Protein AF-A0A0C2BYY8-F1 (afdb_monomer_lite)

InterPro domains:
  IPR000719 Protein kinase domain [PS50011] (1-92)
  IPR011009 Protein kinase-like domain superfamily [SSF56112] (14-58)

Sequence (92 aa):
MFAPELLKETGNCDNYPRGSPQGDIYSLGMILYWLMYREDPFSKTGLRGRALVAEILKRRLKPEVDDYDGSPEQKANLNRLQVEILAKQTKD

pLDDT: mean 73.27, std 12.95, range [40.97, 90.31]

Organism: NCBI:txid51022

Radius of gyration: 14.14 Å; chains: 1; bounding box: 25×30×35 Å

Structure (mmCIF, N/CA/C/O backbone):
data_AF-A0A0C2BYY8-F1
#
_entry.id   AF-A0A0C2BYY8-F1
#
loop_
_atom_site.group_PDB
_ato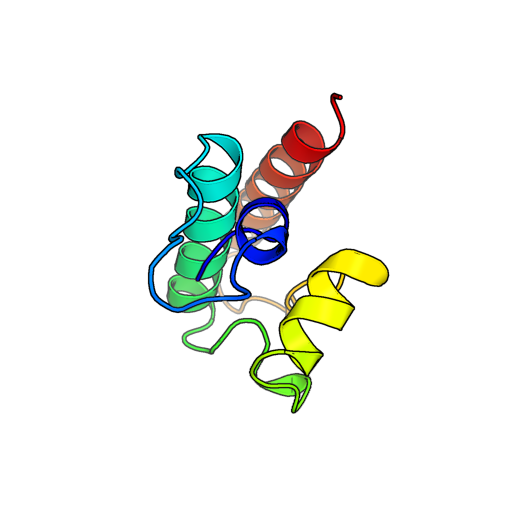m_site.id
_atom_site.type_symbol
_atom_site.label_atom_id
_atom_site.label_alt_id
_atom_site.label_comp_id
_atom_site.label_asym_id
_atom_site.label_entity_id
_atom_site.label_seq_id
_atom_site.pdbx_PDB_ins_code
_atom_site.Cartn_x
_atom_site.Cartn_y
_atom_site.Cartn_z
_atom_site.occupancy
_atom_site.B_iso_or_equiv
_atom_site.auth_seq_id
_atom_site.auth_comp_id
_atom_site.auth_asym_id
_atom_site.auth_atom_id
_atom_site.pdbx_PDB_model_num
ATOM 1 N N . MET A 1 1 ? 6.211 -5.086 1.731 1.00 58.72 1 MET A N 1
ATOM 2 C CA . MET A 1 1 ? 5.091 -4.995 0.767 1.00 58.72 1 MET A CA 1
ATOM 3 C C . MET A 1 1 ? 5.577 -4.133 -0.386 1.00 58.72 1 MET A C 1
ATOM 5 O O . MET A 1 1 ? 6.144 -3.101 -0.082 1.00 58.72 1 MET A O 1
ATOM 9 N N . PHE A 1 2 ? 5.470 -4.565 -1.647 1.00 58.88 2 PHE A N 1
ATOM 10 C CA . PHE A 1 2 ? 6.007 -3.813 -2.794 1.00 58.88 2 PHE A CA 1
ATOM 11 C C . PHE A 1 2 ? 5.021 -2.763 -3.289 1.00 58.88 2 PHE A C 1
ATOM 13 O O . PHE A 1 2 ? 3.809 -2.968 -3.227 1.00 58.88 2 PHE A O 1
ATOM 20 N N . ALA A 1 3 ? 5.554 -1.669 -3.820 1.00 66.31 3 ALA A N 1
ATOM 21 C CA . ALA A 1 3 ? 4.745 -0.620 -4.402 1.00 66.31 3 ALA A CA 1
ATOM 22 C C . ALA A 1 3 ? 4.078 -1.027 -5.715 1.00 66.31 3 ALA A C 1
ATOM 24 O O . ALA A 1 3 ? 4.626 -1.859 -6.446 1.00 66.31 3 ALA A O 1
ATOM 25 N N . PRO A 1 4 ? 2.910 -0.447 -6.038 1.00 64.25 4 PRO A N 1
ATOM 26 C CA . PRO A 1 4 ? 2.113 -0.873 -7.180 1.00 64.25 4 PRO A CA 1
ATOM 27 C C . PRO A 1 4 ? 2.899 -0.833 -8.497 1.00 64.25 4 PRO A C 1
ATOM 29 O O . PRO A 1 4 ? 2.836 -1.767 -9.291 1.00 64.25 4 PRO A O 1
ATOM 32 N N . GLU A 1 5 ? 3.691 0.211 -8.718 1.00 67.88 5 GLU A N 1
ATOM 33 C CA . GLU A 1 5 ? 4.524 0.393 -9.904 1.00 67.88 5 GLU A CA 1
ATOM 34 C C . GLU A 1 5 ? 5.583 -0.699 -10.076 1.00 67.88 5 GLU A C 1
ATOM 36 O O . GLU A 1 5 ? 5.836 -1.120 -11.202 1.00 67.88 5 GLU A O 1
ATOM 41 N N . LEU A 1 6 ? 6.122 -1.220 -8.972 1.00 64.25 6 LEU A N 1
ATOM 42 C CA . LEU A 1 6 ? 7.107 -2.299 -8.974 1.00 64.25 6 LEU A CA 1
ATOM 43 C C . LEU A 1 6 ? 6.445 -3.636 -9.347 1.00 64.25 6 LEU A C 1
ATOM 45 O O . LEU A 1 6 ? 7.029 -4.491 -10.003 1.00 64.25 6 LEU A O 1
ATOM 49 N N . LEU A 1 7 ? 5.169 -3.815 -9.027 1.00 65.19 7 LEU A N 1
ATOM 50 C CA . LEU A 1 7 ? 4.471 -5.079 -9.259 1.00 65.19 7 LEU A CA 1
ATOM 51 C C . LEU A 1 7 ? 4.160 -5.365 -10.739 1.00 65.19 7 LEU A C 1
ATOM 53 O O . LEU A 1 7 ? 3.795 -6.495 -11.066 1.00 65.19 7 LEU A O 1
ATOM 57 N N . LYS A 1 8 ? 4.334 -4.389 -11.640 1.00 64.56 8 LYS A N 1
ATOM 58 C CA . LYS A 1 8 ? 4.026 -4.519 -13.075 1.00 64.56 8 LYS A CA 1
ATOM 59 C C . LYS A 1 8 ? 4.911 -5.530 -13.822 1.00 64.56 8 LYS A C 1
ATOM 61 O O . LYS A 1 8 ? 4.451 -6.088 -14.812 1.00 64.56 8 LYS A O 1
ATOM 66 N N . GLU A 1 9 ? 6.129 -5.800 -13.347 1.00 57.28 9 GLU A N 1
ATOM 67 C CA . GLU A 1 9 ? 7.136 -6.605 -14.072 1.00 57.28 9 GLU A CA 1
ATOM 68 C C . GLU A 1 9 ? 7.401 -7.998 -13.470 1.00 57.28 9 GLU A C 1
ATOM 70 O O . GLU A 1 9 ? 8.241 -8.750 -13.957 1.00 57.28 9 GLU A O 1
ATOM 75 N N . THR A 1 10 ? 6.644 -8.400 -12.447 1.00 56.19 10 THR A N 1
ATOM 76 C CA . THR A 1 10 ? 6.897 -9.619 -11.643 1.00 56.19 10 THR A CA 1
ATOM 77 C C . THR A 1 10 ? 6.510 -10.951 -12.319 1.00 56.19 10 THR A C 1
ATOM 79 O O . THR A 1 10 ? 6.210 -11.941 -11.653 1.00 56.19 10 THR A O 1
ATOM 82 N N . GLY A 1 11 ? 6.500 -11.003 -13.655 1.00 55.28 11 GLY A N 1
ATOM 83 C CA . GLY A 1 11 ? 6.052 -12.161 -14.439 1.00 55.28 11 GLY A CA 1
ATOM 84 C C . GLY A 1 11 ? 6.946 -13.401 -14.329 1.00 55.28 11 GLY A C 1
ATOM 85 O O . GLY A 1 11 ? 6.423 -14.511 -14.364 1.00 55.28 11 GLY A O 1
ATOM 86 N N . ASN A 1 12 ? 8.254 -13.219 -14.129 1.00 50.06 12 ASN A N 1
ATOM 87 C CA . ASN A 1 12 ? 9.238 -14.297 -14.019 1.00 50.06 12 ASN A CA 1
ATOM 88 C C . ASN A 1 12 ? 10.101 -14.078 -12.772 1.00 50.06 12 ASN A C 1
ATOM 90 O O . ASN A 1 12 ? 10.517 -12.955 -12.499 1.00 50.06 12 ASN A O 1
ATOM 94 N N . CYS A 1 13 ? 10.394 -15.152 -12.039 1.00 52.09 13 CYS A N 1
ATOM 95 C CA . CYS A 1 13 ? 11.126 -15.163 -10.766 1.00 52.09 13 CYS A CA 1
ATOM 96 C C . CYS A 1 13 ? 12.581 -14.634 -10.810 1.00 52.09 13 CYS A C 1
ATOM 98 O O . CYS A 1 13 ? 13.260 -14.715 -9.793 1.00 52.09 13 CYS A O 1
ATOM 100 N N . ASP A 1 14 ? 13.028 -14.065 -11.935 1.00 49.56 14 ASP A N 1
ATOM 101 C CA . ASP A 1 14 ? 14.349 -13.445 -12.130 1.00 49.56 14 ASP A CA 1
ATOM 102 C C . ASP A 1 14 ? 14.314 -11.911 -12.250 1.00 49.56 14 ASP A C 1
ATOM 104 O O . ASP A 1 14 ? 15.359 -11.266 -12.229 1.00 49.56 14 ASP A O 1
ATOM 108 N N . ASN A 1 15 ? 13.130 -11.294 -12.329 1.00 51.53 15 ASN A N 1
ATOM 109 C CA . ASN A 1 15 ? 12.998 -9.844 -12.477 1.00 51.53 15 ASN A CA 1
ATOM 110 C C . ASN A 1 15 ? 12.344 -9.250 -11.234 1.00 51.53 15 ASN A C 1
ATOM 112 O O . ASN A 1 15 ? 11.164 -8.893 -11.240 1.00 51.53 15 ASN A O 1
ATOM 116 N N . TYR A 1 16 ? 13.114 -9.138 -10.148 1.00 54.31 16 TYR A N 1
ATOM 117 C CA . TYR A 1 16 ? 12.730 -8.173 -9.127 1.00 54.31 16 TYR A CA 1
ATOM 118 C C . TYR A 1 16 ? 12.843 -6.779 -9.757 1.00 54.31 16 TYR A C 1
ATOM 120 O O . TYR A 1 16 ? 13.934 -6.401 -10.195 1.00 54.31 16 TYR A O 1
ATOM 128 N N . PRO A 1 17 ? 11.736 -6.026 -9.844 1.00 60.19 17 PRO A N 1
ATOM 129 C CA . PRO A 1 17 ? 11.751 -4.665 -10.366 1.00 60.19 17 PRO A CA 1
ATOM 130 C C . PRO A 1 17 ? 12.785 -3.862 -9.572 1.00 60.19 17 PRO A C 1
ATOM 132 O O . PRO A 1 17 ? 12.859 -3.977 -8.342 1.00 60.19 17 PRO A O 1
ATOM 135 N N . ARG A 1 18 ? 13.600 -3.051 -10.257 1.00 68.44 18 ARG A N 1
ATOM 136 C CA . ARG A 1 18 ? 14.495 -2.121 -9.558 1.00 68.44 18 ARG A CA 1
ATOM 137 C C . ARG A 1 18 ? 13.635 -1.264 -8.636 1.00 68.44 18 ARG A C 1
ATOM 139 O O . ARG A 1 18 ? 12.710 -0.610 -9.109 1.00 68.44 18 ARG A O 1
ATOM 146 N N . GLY A 1 19 ? 13.931 -1.300 -7.337 1.00 74.19 19 GLY A N 1
ATOM 147 C CA . GLY A 1 19 ? 13.248 -0.458 -6.360 1.00 74.19 19 GLY A CA 1
ATOM 148 C C . GLY A 1 19 ? 13.274 1.008 -6.796 1.00 74.19 19 GLY A C 1
ATOM 149 O O . GLY A 1 19 ? 14.230 1.461 -7.430 1.00 74.19 19 GLY A O 1
ATOM 150 N N . SER A 1 20 ? 12.208 1.735 -6.481 1.00 82.06 20 SER A N 1
ATOM 151 C CA . SER A 1 20 ? 12.082 3.166 -6.746 1.00 82.06 20 SER A CA 1
ATOM 152 C C . SER A 1 20 ? 11.930 3.917 -5.421 1.00 82.06 20 SER A C 1
ATOM 154 O O . SER A 1 20 ? 11.342 3.370 -4.484 1.00 82.06 20 SER A O 1
ATOM 156 N N . PRO A 1 21 ? 12.372 5.185 -5.331 1.00 83.81 21 PRO A N 1
ATOM 157 C CA . PRO A 1 21 ? 12.112 6.009 -4.150 1.00 83.81 21 PRO A CA 1
ATOM 158 C C . PRO A 1 21 ? 10.616 6.110 -3.808 1.00 83.81 21 PRO A C 1
ATOM 160 O O . PRO A 1 21 ? 10.230 6.088 -2.643 1.00 83.81 21 PRO A O 1
ATOM 163 N N . GLN A 1 22 ? 9.752 6.184 -4.823 1.00 78.94 22 GLN A N 1
ATOM 164 C CA . GLN A 1 22 ? 8.295 6.156 -4.663 1.00 78.94 22 GLN A CA 1
ATOM 165 C C . GLN A 1 22 ? 7.835 4.832 -4.057 1.00 78.94 22 GLN A C 1
ATOM 167 O O . GLN A 1 22 ? 6.961 4.813 -3.183 1.00 78.94 22 GLN A O 1
ATOM 172 N N . GLY A 1 23 ? 8.474 3.740 -4.470 1.00 83.56 23 GLY A N 1
ATOM 173 C CA . GLY A 1 23 ? 8.136 2.428 -3.986 1.00 83.56 23 GLY A CA 1
ATOM 174 C C . GLY A 1 23 ? 8.565 2.190 -2.545 1.00 83.56 23 GLY A C 1
ATOM 175 O O . GLY A 1 23 ? 7.825 1.562 -1.781 1.00 83.56 23 GLY A O 1
ATOM 176 N N . ASP A 1 24 ? 9.689 2.771 -2.133 1.00 83.50 24 ASP A N 1
ATOM 177 C CA . ASP A 1 24 ? 10.122 2.798 -0.736 1.00 83.50 24 ASP A CA 1
ATOM 178 C C . ASP A 1 24 ? 9.130 3.581 0.133 1.00 83.50 24 ASP A C 1
ATOM 180 O O . ASP A 1 24 ? 8.741 3.109 1.201 1.00 83.50 24 ASP A O 1
ATOM 184 N N . ILE A 1 25 ? 8.638 4.731 -0.346 1.00 85.12 25 ILE A N 1
ATOM 185 C CA . ILE A 1 25 ? 7.621 5.534 0.355 1.00 85.12 25 ILE A CA 1
ATOM 186 C C . ILE A 1 25 ? 6.312 4.751 0.519 1.00 85.12 25 ILE A C 1
ATOM 188 O O . ILE A 1 25 ? 5.725 4.745 1.603 1.00 85.12 25 ILE A O 1
ATOM 192 N N . TYR A 1 26 ? 5.845 4.072 -0.532 1.00 85.38 26 TYR A N 1
ATOM 193 C CA . TYR A 1 26 ? 4.655 3.226 -0.433 1.00 85.38 26 TYR A CA 1
ATOM 194 C C . TYR A 1 26 ? 4.863 2.100 0.586 1.00 85.38 26 TYR A C 1
ATOM 196 O O . TYR A 1 26 ? 4.020 1.883 1.458 1.00 85.38 26 TYR A O 1
ATOM 204 N N . SER A 1 27 ? 6.004 1.413 0.505 1.00 84.88 27 SER A N 1
ATOM 205 C CA . SER A 1 27 ? 6.356 0.312 1.405 1.00 84.88 27 SER A CA 1
ATOM 206 C C . SER A 1 27 ? 6.418 0.781 2.860 1.00 84.88 27 SER A C 1
ATOM 208 O O . SER A 1 27 ? 5.896 0.102 3.745 1.00 84.88 27 SER A O 1
ATOM 210 N N . LEU A 1 28 ? 6.980 1.969 3.101 1.00 89.00 28 LEU A N 1
ATOM 211 C CA . LEU A 1 28 ? 6.991 2.624 4.405 1.00 89.00 28 LEU A CA 1
ATOM 212 C C . LEU A 1 28 ? 5.570 2.899 4.906 1.00 89.00 28 LEU A C 1
ATOM 214 O O . LEU A 1 28 ? 5.272 2.589 6.054 1.00 89.00 28 LEU A O 1
ATOM 218 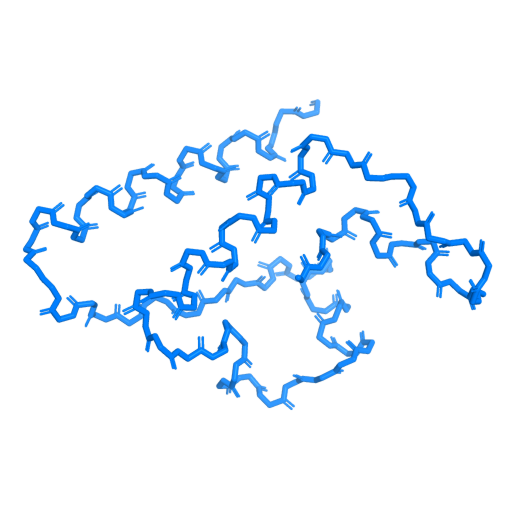N N . GLY A 1 29 ? 4.675 3.414 4.057 1.00 86.44 29 GLY A N 1
ATOM 219 C CA . GLY A 1 29 ? 3.268 3.629 4.413 1.00 86.44 29 GLY A CA 1
ATOM 220 C C . GLY A 1 29 ? 2.561 2.345 4.864 1.00 86.44 29 GLY A C 1
ATOM 221 O O . GLY A 1 29 ? 1.807 2.360 5.835 1.00 86.44 29 GLY A O 1
ATOM 222 N N . MET A 1 30 ? 2.855 1.217 4.214 1.00 88.00 30 MET A N 1
ATOM 223 C CA . MET A 1 30 ? 2.297 -0.092 4.580 1.00 88.00 30 MET A CA 1
ATOM 224 C C . MET A 1 30 ? 2.872 -0.629 5.897 1.00 88.00 30 MET A C 1
ATOM 226 O O . MET A 1 30 ? 2.138 -1.192 6.705 1.00 88.00 30 MET A O 1
ATOM 230 N N . ILE A 1 31 ? 4.170 -0.426 6.145 1.00 89.19 31 ILE A N 1
ATOM 231 C CA . ILE A 1 31 ? 4.805 -0.780 7.425 1.00 89.19 31 ILE A CA 1
ATOM 232 C C . ILE A 1 31 ? 4.237 0.078 8.557 1.00 89.19 31 ILE A C 1
ATOM 234 O O . ILE A 1 31 ? 3.908 -0.451 9.615 1.00 89.19 31 ILE A O 1
ATOM 238 N N . LEU A 1 32 ? 4.081 1.386 8.335 1.00 87.12 32 LEU A N 1
ATOM 239 C CA . LEU A 1 32 ? 3.476 2.291 9.309 1.00 87.12 32 LEU A CA 1
ATOM 240 C C . LEU A 1 32 ? 2.061 1.840 9.663 1.00 87.12 32 LEU A C 1
ATOM 242 O O . LEU A 1 32 ? 1.747 1.749 10.846 1.00 87.12 32 LEU A O 1
ATOM 246 N N . TYR A 1 33 ? 1.233 1.498 8.671 1.00 86.06 33 TYR A N 1
ATOM 247 C CA . TYR A 1 33 ? -0.100 0.945 8.922 1.00 86.06 33 TYR A CA 1
ATOM 248 C C . TYR A 1 33 ? -0.033 -0.261 9.863 1.00 86.06 33 TYR A C 1
ATOM 250 O O . TYR A 1 33 ? -0.694 -0.283 10.900 1.00 86.06 33 TYR A O 1
ATOM 258 N N . TRP A 1 34 ? 0.826 -1.230 9.544 1.00 86.00 34 TRP A N 1
ATOM 259 C CA . TRP A 1 34 ? 0.980 -2.437 10.349 1.00 86.00 34 TRP A CA 1
ATOM 260 C C . TRP A 1 34 ? 1.437 -2.142 11.786 1.00 86.00 34 TRP A C 1
ATOM 262 O O . TRP A 1 34 ? 0.951 -2.762 12.729 1.00 86.00 34 TRP A O 1
ATOM 272 N N . LEU A 1 35 ? 2.325 -1.165 11.988 1.00 85.25 35 LEU A N 1
ATOM 273 C CA . LEU A 1 35 ? 2.770 -0.760 13.326 1.00 85.25 35 LEU A CA 1
ATOM 274 C C . LEU A 1 35 ? 1.648 -0.126 14.158 1.00 85.25 35 LEU A C 1
ATOM 276 O O . LEU A 1 35 ? 1.592 -0.346 15.369 1.00 85.25 35 LEU A O 1
ATOM 280 N N . MET A 1 36 ? 0.778 0.650 13.513 1.00 80.62 36 MET A N 1
ATOM 281 C CA . MET A 1 36 ? -0.271 1.435 14.170 1.00 80.62 36 MET A CA 1
ATOM 282 C C . MET A 1 36 ? -1.497 0.589 14.498 1.00 80.62 36 MET A C 1
ATOM 284 O O . MET A 1 36 ? -1.981 0.632 15.624 1.00 80.62 36 MET A O 1
ATOM 288 N N . TYR A 1 37 ? -1.963 -0.208 13.539 1.00 82.00 37 TYR A N 1
ATOM 289 C CA . TYR A 1 37 ? -3.185 -1.002 13.681 1.00 82.00 37 TYR A CA 1
ATOM 290 C C . TYR A 1 37 ? -2.912 -2.440 14.118 1.00 82.00 37 TYR A C 1
ATOM 292 O O . TYR A 1 37 ? -3.843 -3.161 14.449 1.00 82.00 37 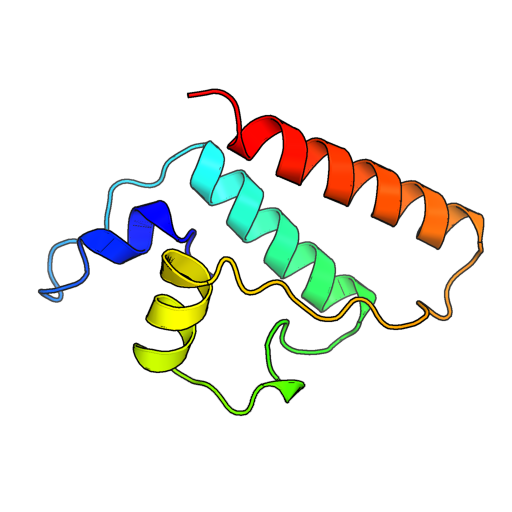TYR A O 1
ATOM 300 N N . ARG A 1 38 ? -1.641 -2.874 14.129 1.00 84.94 38 ARG A N 1
ATOM 301 C CA . ARG A 1 38 ? -1.234 -4.264 14.415 1.00 84.94 38 ARG A CA 1
ATOM 302 C C . ARG A 1 38 ? -1.918 -5.299 13.511 1.00 84.94 38 ARG A C 1
ATOM 304 O O . ARG A 1 38 ? -1.928 -6.485 13.829 1.00 84.94 38 ARG A O 1
ATOM 311 N N . GLU A 1 39 ? -2.397 -4.862 12.349 1.00 85.69 39 GLU A N 1
ATOM 312 C CA . GLU A 1 39 ? -3.123 -5.662 11.365 1.00 85.69 39 GLU A CA 1
ATOM 313 C C . GLU A 1 39 ? -2.515 -5.530 9.965 1.00 85.69 39 GLU A C 1
ATOM 315 O O . GLU A 1 39 ? -1.910 -4.510 9.622 1.00 85.69 39 GLU A O 1
ATOM 320 N N . ASP A 1 40 ? -2.664 -6.578 9.146 1.00 86.88 40 ASP A N 1
ATOM 321 C CA . ASP A 1 40 ? -2.276 -6.513 7.733 1.00 86.88 40 ASP A CA 1
ATOM 322 C C . ASP A 1 40 ? -3.134 -5.460 6.995 1.00 86.88 40 ASP A C 1
ATOM 324 O O . ASP A 1 40 ? -4.359 -5.498 7.129 1.00 86.88 40 ASP A O 1
ATOM 328 N N . PRO A 1 41 ? -2.533 -4.557 6.188 1.00 86.94 41 PRO A N 1
ATOM 329 C CA . PRO A 1 41 ? -3.238 -3.435 5.559 1.00 86.94 41 PRO A CA 1
ATOM 330 C C . PRO A 1 41 ? -4.438 -3.794 4.678 1.00 86.94 41 PRO A C 1
ATOM 332 O O . PRO A 1 41 ? -5.271 -2.933 4.402 1.00 86.94 41 PRO A O 1
ATOM 335 N N . PHE A 1 42 ? -4.535 -5.037 4.207 1.00 90.31 42 PHE A N 1
ATOM 336 C CA . PHE A 1 42 ? -5.624 -5.488 3.344 1.00 90.31 42 PHE A CA 1
ATOM 337 C C . PHE A 1 42 ? -6.336 -6.732 3.892 1.00 90.31 42 PHE A C 1
ATOM 339 O O . PHE A 1 42 ? -7.092 -7.374 3.155 1.00 90.31 42 PHE A O 1
ATOM 346 N N . SER A 1 43 ? -6.150 -7.050 5.179 1.00 87.75 43 SER A N 1
ATOM 347 C CA . SER A 1 43 ? -6.722 -8.222 5.860 1.00 87.75 43 SER A CA 1
ATOM 348 C C . SER A 1 43 ? -8.234 -8.364 5.639 1.00 87.75 43 SER A C 1
ATOM 350 O O . SER A 1 43 ? -8.718 -9.447 5.302 1.00 87.75 43 SER A O 1
ATOM 352 N N . LYS A 1 44 ? -8.968 -7.252 5.744 1.00 85.81 44 LYS A N 1
ATOM 353 C CA . LYS A 1 44 ? -10.435 -7.177 5.658 1.00 85.81 44 LYS A CA 1
ATOM 354 C C . LYS A 1 44 ? -10.996 -7.374 4.252 1.00 85.81 44 LYS A C 1
ATOM 356 O O . LYS A 1 44 ? -12.166 -7.697 4.089 1.00 85.81 44 LYS A O 1
ATOM 361 N N . THR A 1 45 ? -10.164 -7.219 3.224 1.00 86.06 45 THR A N 1
ATOM 362 C CA . THR A 1 45 ? -10.600 -7.334 1.823 1.00 86.06 45 THR A CA 1
ATOM 363 C C . THR A 1 45 ? -10.796 -8.786 1.385 1.00 86.06 45 THR A C 1
ATOM 365 O O . THR A 1 45 ? -11.437 -9.046 0.370 1.00 86.06 45 THR A O 1
ATOM 368 N N . GLY A 1 46 ? -10.197 -9.743 2.106 1.00 88.44 46 GLY A N 1
ATOM 369 C CA . GLY A 1 46 ? -10.146 -11.155 1.714 1.00 88.44 46 GLY A CA 1
ATOM 370 C C . GLY A 1 46 ? -9.282 -11.441 0.474 1.00 88.44 46 GLY A C 1
ATOM 371 O O . GLY A 1 46 ? -9.154 -12.596 0.067 1.00 88.44 46 GLY A O 1
ATOM 372 N N . LEU A 1 47 ? -8.662 -10.421 -0.129 1.00 87.19 47 LEU A N 1
ATOM 373 C CA . LEU A 1 47 ? -7.865 -10.541 -1.347 1.00 87.19 47 LEU A CA 1
ATOM 374 C C . LEU A 1 47 ? -6.420 -10.936 -1.032 1.00 87.19 47 LEU A C 1
ATOM 376 O O . LEU A 1 47 ? -5.827 -10.488 -0.054 1.00 87.19 47 LEU A O 1
ATOM 380 N N . ARG A 1 48 ? -5.813 -11.754 -1.900 1.00 85.06 48 ARG A N 1
ATOM 381 C CA . ARG A 1 48 ? -4.408 -12.177 -1.779 1.00 85.06 48 ARG A CA 1
ATOM 382 C C . ARG A 1 48 ? -3.714 -12.250 -3.136 1.00 85.06 48 ARG A C 1
ATOM 384 O O . ARG A 1 48 ? -4.361 -12.354 -4.180 1.00 85.06 48 ARG A O 1
ATOM 391 N N . GLY A 1 49 ? -2.380 -12.226 -3.112 1.00 84.62 49 GLY A N 1
ATOM 392 C CA . GLY A 1 49 ? -1.539 -12.429 -4.294 1.00 84.62 49 GLY A CA 1
ATOM 393 C C . GLY A 1 49 ? -1.920 -11.507 -5.455 1.00 84.62 49 GLY A C 1
ATOM 394 O O . GLY A 1 49 ? -2.161 -10.318 -5.263 1.00 84.62 49 GLY A O 1
ATOM 395 N N . ARG A 1 50 ? -2.016 -12.061 -6.669 1.00 83.12 50 ARG A N 1
ATOM 396 C CA . ARG A 1 50 ? -2.286 -11.287 -7.896 1.00 83.12 50 ARG A CA 1
ATOM 397 C C . ARG A 1 50 ? -3.619 -10.532 -7.877 1.00 83.12 50 ARG A C 1
ATOM 399 O O . ARG A 1 50 ? -3.700 -9.466 -8.480 1.00 83.12 50 ARG A O 1
ATOM 406 N N . ALA A 1 51 ? -4.640 -11.055 -7.196 1.00 86.06 51 ALA A N 1
ATOM 407 C CA . ALA A 1 51 ? -5.944 -10.397 -7.108 1.00 86.06 51 ALA A CA 1
ATOM 408 C C . ALA A 1 51 ? -5.848 -9.084 -6.318 1.00 86.06 51 ALA A C 1
ATOM 410 O O . ALA A 1 51 ? -6.315 -8.049 -6.784 1.00 86.06 51 ALA A O 1
ATOM 411 N N . LEU A 1 52 ? -5.149 -9.108 -5.179 1.00 85.88 52 LEU A N 1
ATOM 412 C CA . LEU A 1 52 ? -4.890 -7.910 -4.382 1.00 85.88 52 LEU A CA 1
ATOM 413 C C . LEU A 1 52 ? -4.076 -6.876 -5.176 1.00 85.88 52 LEU A C 1
ATOM 415 O O . LEU A 1 52 ? -4.436 -5.703 -5.226 1.00 85.88 52 LEU A O 1
ATOM 419 N N . VAL A 1 53 ? -3.021 -7.323 -5.865 1.00 83.88 53 VAL A N 1
ATOM 420 C CA . VAL A 1 53 ? -2.192 -6.453 -6.716 1.00 83.88 53 VAL A CA 1
ATOM 421 C C . VAL A 1 53 ? -3.023 -5.766 -7.802 1.00 83.88 53 VAL A C 1
ATOM 423 O O . VAL A 1 53 ? -2.860 -4.569 -8.036 1.00 83.88 53 VAL A O 1
ATOM 426 N N . ALA A 1 54 ? -3.931 -6.499 -8.451 1.00 85.62 54 ALA A N 1
ATOM 427 C CA . ALA A 1 54 ? -4.792 -5.946 -9.489 1.00 85.62 54 ALA A CA 1
ATOM 428 C C . ALA A 1 54 ? -5.725 -4.856 -8.944 1.00 85.62 54 ALA A C 1
ATOM 430 O O . ALA A 1 54 ? -5.881 -3.826 -9.597 1.00 85.62 54 ALA A O 1
ATOM 431 N N . GLU A 1 55 ? -6.301 -5.041 -7.757 1.00 87.00 55 GLU A N 1
ATOM 432 C CA . GLU A 1 55 ? -7.186 -4.051 -7.130 1.00 87.00 55 GLU A CA 1
ATOM 433 C C . GLU A 1 55 ? -6.420 -2.799 -6.674 1.00 87.00 55 GLU A C 1
ATOM 435 O O . GLU A 1 55 ? -6.865 -1.674 -6.917 1.00 87.00 55 GLU A O 1
ATOM 440 N N . ILE A 1 56 ? -5.219 -2.967 -6.114 1.00 85.88 56 ILE A N 1
ATOM 441 C CA . ILE A 1 56 ? -4.339 -1.845 -5.757 1.00 85.88 56 ILE A CA 1
ATOM 442 C C . ILE A 1 56 ? -3.965 -1.034 -7.009 1.00 85.88 56 ILE A C 1
ATOM 444 O O . ILE A 1 56 ? -4.067 0.194 -7.012 1.00 85.88 56 ILE A O 1
ATOM 448 N N . LEU A 1 57 ? -3.569 -1.703 -8.097 1.00 81.56 57 LEU A N 1
ATOM 449 C CA . LEU A 1 57 ? -3.125 -1.040 -9.325 1.00 81.56 57 LEU A CA 1
ATOM 450 C C . LEU A 1 57 ? -4.263 -0.408 -10.129 1.00 81.56 57 LEU A C 1
ATOM 452 O O . LEU A 1 57 ? -4.139 0.730 -10.579 1.00 81.56 57 LEU A O 1
ATOM 456 N N . LYS A 1 58 ? -5.353 -1.149 -10.349 1.00 82.06 58 LYS A N 1
ATOM 457 C CA . LYS A 1 58 ? -6.426 -0.747 -11.273 1.00 82.06 58 LYS A CA 1
ATOM 458 C C . LYS A 1 58 ? -7.491 0.100 -10.601 1.00 82.06 58 LYS A C 1
ATOM 460 O O . LYS A 1 58 ? -8.036 0.998 -11.231 1.00 82.06 58 LYS A O 1
ATOM 465 N N . ARG A 1 59 ? -7.803 -0.197 -9.341 1.00 77.56 59 ARG A N 1
ATOM 466 C CA . ARG A 1 59 ? -8.899 0.438 -8.598 1.00 77.56 59 ARG A CA 1
ATOM 467 C C . ARG A 1 59 ? -8.410 1.329 -7.468 1.00 77.56 59 ARG A C 1
ATOM 469 O O . ARG A 1 59 ? -9.228 1.890 -6.750 1.00 77.56 59 ARG A O 1
ATOM 476 N N . ARG A 1 60 ? -7.086 1.509 -7.356 1.00 81.56 60 ARG A N 1
ATOM 477 C CA . ARG A 1 60 ? -6.446 2.362 -6.347 1.00 81.56 60 ARG A CA 1
ATOM 478 C C . ARG A 1 60 ? -6.915 2.002 -4.935 1.00 81.56 60 ARG A C 1
ATOM 480 O O . ARG A 1 60 ? -7.127 2.894 -4.117 1.00 81.56 60 ARG A O 1
ATOM 487 N N . LEU A 1 61 ? -7.083 0.701 -4.675 1.00 82.81 61 LEU A N 1
ATOM 488 C CA . LEU A 1 61 ? -7.473 0.183 -3.368 1.00 82.81 61 LEU A CA 1
ATOM 489 C C . LEU A 1 61 ? -6.484 0.665 -2.296 1.00 82.81 61 LEU A C 1
ATOM 491 O O . LEU A 1 61 ? -5.267 0.609 -2.491 1.00 82.81 61 LEU A O 1
ATOM 495 N N . LYS A 1 62 ? -7.019 1.143 -1.171 1.00 85.25 62 LYS A N 1
ATOM 496 C CA . LYS A 1 62 ? -6.257 1.649 -0.024 1.00 85.25 62 LYS A CA 1
ATOM 497 C C . LYS A 1 62 ? -6.629 0.864 1.239 1.00 85.25 62 LYS A C 1
ATOM 499 O O . LYS A 1 62 ? -7.760 0.387 1.310 1.00 85.25 62 LYS A O 1
ATOM 504 N N . PRO A 1 63 ? -5.711 0.746 2.212 1.00 84.19 63 PRO A N 1
ATOM 505 C CA . PRO A 1 63 ? -6.023 0.183 3.521 1.00 84.19 63 PRO A CA 1
ATOM 506 C C . PRO A 1 63 ? -7.157 0.948 4.201 1.00 84.19 63 PRO A C 1
ATOM 508 O O . PRO A 1 63 ? -7.216 2.178 4.101 1.00 84.19 63 PRO A O 1
ATOM 511 N N . GLU A 1 64 ? -8.028 0.232 4.907 1.00 82.38 64 GLU A N 1
ATOM 512 C CA . GLU A 1 64 ? -9.054 0.861 5.737 1.00 82.38 64 GLU A CA 1
ATOM 513 C C . GLU A 1 64 ? -8.405 1.530 6.945 1.00 82.38 64 GLU A C 1
ATOM 515 O O . GLU A 1 64 ? -7.675 0.895 7.701 1.00 82.38 64 GLU A O 1
ATOM 520 N N . VAL A 1 65 ? -8.668 2.818 7.126 1.00 73.56 65 VAL A N 1
ATOM 521 C CA . VAL A 1 65 ? -8.236 3.577 8.299 1.00 73.56 65 VAL A CA 1
ATOM 522 C C . VAL A 1 65 ? -9.427 3.595 9.248 1.00 73.56 65 VAL A C 1
ATOM 524 O O . VAL A 1 65 ? -10.300 4.452 9.117 1.00 73.56 65 VAL A O 1
ATOM 527 N N . ASP A 1 66 ? -9.502 2.611 10.143 1.00 67.00 66 ASP A N 1
ATOM 528 C CA . ASP A 1 66 ? -10.483 2.643 11.232 1.00 67.00 66 ASP A CA 1
ATOM 529 C C . ASP A 1 66 ? -10.204 3.836 12.153 1.00 67.00 66 ASP A C 1
ATOM 531 O O . ASP A 1 66 ? -9.138 4.460 12.092 1.00 67.00 66 ASP A O 1
ATOM 535 N N . ASP A 1 67 ? -11.156 4.154 13.033 1.00 61.50 67 ASP A N 1
ATOM 536 C CA . ASP A 1 67 ? -10.927 5.107 14.111 1.00 61.50 67 ASP A CA 1
ATOM 537 C C . ASP A 1 67 ? -9.790 4.599 15.007 1.00 61.50 67 ASP A C 1
ATOM 539 O O . ASP A 1 67 ? -9.981 3.813 15.927 1.00 61.50 67 ASP A O 1
ATOM 543 N N . TYR A 1 68 ? -8.576 5.045 14.683 1.00 62.47 68 TYR A N 1
ATOM 544 C CA . TYR A 1 68 ? -7.374 4.821 15.463 1.00 62.47 68 TYR A CA 1
ATOM 545 C C . TYR A 1 68 ? -7.632 5.250 16.911 1.00 62.47 68 TYR A C 1
ATOM 547 O O . TYR A 1 68 ? -7.856 6.434 17.163 1.00 62.47 68 TYR A O 1
ATOM 555 N N . ASP A 1 69 ? -7.572 4.291 17.839 1.00 64.12 69 ASP A N 1
ATOM 556 C CA . ASP A 1 69 ? -7.817 4.469 19.283 1.00 64.12 69 ASP A CA 1
ATOM 557 C C . ASP A 1 69 ? -6.671 5.210 20.010 1.00 64.12 69 ASP A C 1
ATOM 559 O O . ASP A 1 69 ? -6.610 5.288 21.234 1.00 64.12 69 ASP A O 1
ATOM 563 N N . GLY A 1 70 ? -5.703 5.751 19.264 1.00 65.62 70 GLY A N 1
ATOM 564 C CA . GLY A 1 70 ? -4.683 6.629 19.833 1.00 65.62 70 GLY A CA 1
ATOM 565 C C . GLY A 1 70 ? -5.166 8.070 19.991 1.00 65.62 70 GLY A C 1
ATOM 566 O O . GLY A 1 70 ? -6.292 8.427 19.643 1.00 65.62 70 GLY A O 1
ATOM 567 N N . SER A 1 71 ? -4.295 8.933 20.525 1.00 71.25 71 SER A N 1
ATOM 568 C CA . SER A 1 71 ? -4.699 10.308 20.837 1.00 71.25 71 SER A CA 1
ATOM 569 C C . SER A 1 71 ? -5.148 11.065 19.574 1.00 71.25 71 SER A C 1
ATOM 571 O O . SER A 1 71 ? -4.639 10.807 18.473 1.00 71.25 71 SER A O 1
ATOM 573 N N . PRO A 1 72 ? -6.055 12.049 19.703 1.00 70.25 72 PRO A N 1
ATOM 574 C CA . PRO A 1 72 ? -6.461 12.902 18.590 1.00 70.25 72 PRO A CA 1
ATOM 575 C C . PRO A 1 72 ? -5.278 13.546 17.848 1.00 70.25 72 PRO A C 1
ATOM 577 O O . PRO A 1 72 ? -5.330 13.668 16.622 1.00 70.25 72 PRO A O 1
ATOM 580 N N . GLU A 1 73 ? -4.183 13.896 18.541 1.00 72.19 73 GLU A N 1
ATOM 581 C CA . GLU A 1 73 ? -2.966 14.390 17.880 1.00 72.19 73 GLU A CA 1
ATOM 582 C C . GLU A 1 73 ? -2.271 13.318 17.042 1.00 72.19 73 GLU A C 1
ATOM 584 O O . GLU A 1 73 ? -1.805 13.609 15.940 1.00 72.19 73 GLU A O 1
ATOM 589 N N . GLN A 1 74 ? -2.196 12.076 17.526 1.00 66.38 74 GLN A N 1
ATOM 590 C CA . GLN A 1 74 ? -1.608 10.977 16.761 1.00 66.38 74 GLN A CA 1
ATOM 591 C C . GLN A 1 74 ? -2.419 10.719 15.488 1.00 66.38 74 GLN A C 1
ATOM 593 O O . GLN A 1 74 ? -1.840 10.647 14.406 1.00 66.38 74 GLN A O 1
ATOM 598 N N . LYS A 1 75 ? -3.753 10.704 15.590 1.00 67.81 75 LYS A N 1
ATOM 599 C CA . LYS A 1 75 ? -4.664 10.575 14.443 1.00 67.81 75 LYS A CA 1
ATOM 600 C C . LYS A 1 75 ? -4.514 11.730 13.442 1.00 67.81 75 LYS A C 1
ATOM 602 O O . LYS A 1 75 ? -4.475 11.502 12.234 1.00 67.81 75 LYS A O 1
ATOM 607 N N . ALA A 1 76 ? -4.379 12.969 13.920 1.00 69.06 76 ALA A N 1
ATOM 608 C CA . ALA A 1 76 ? -4.173 14.141 13.067 1.00 69.06 76 ALA A CA 1
ATOM 609 C C . ALA A 1 76 ? -2.819 14.105 12.334 1.00 69.06 76 ALA A C 1
ATOM 611 O O . ALA A 1 76 ? -2.755 14.381 11.134 1.00 69.06 76 ALA A O 1
ATOM 612 N N . ASN A 1 77 ? -1.749 13.714 13.029 1.00 71.81 77 ASN A N 1
ATOM 613 C CA . ASN A 1 77 ? -0.416 13.566 12.443 1.00 71.81 77 ASN A CA 1
ATOM 614 C C . ASN A 1 77 ? -0.371 12.433 11.406 1.00 71.81 77 ASN A C 1
ATOM 616 O O . ASN A 1 77 ? 0.222 12.609 10.342 1.00 71.81 77 ASN A O 1
ATOM 620 N N . LEU A 1 78 ? -1.056 11.315 11.674 1.00 65.94 78 LEU A N 1
ATOM 621 C CA . LEU A 1 78 ? -1.244 10.213 10.727 1.00 65.94 78 LEU A CA 1
ATOM 622 C C . LEU A 1 78 ? -1.920 10.681 9.441 1.00 65.94 78 LEU A C 1
ATOM 624 O O . LEU A 1 78 ? -1.385 10.478 8.354 1.00 65.94 78 LEU A O 1
ATOM 628 N N . ASN A 1 79 ? -3.085 11.322 9.568 1.00 67.00 79 ASN A N 1
ATOM 629 C CA . ASN A 1 79 ? -3.858 11.782 8.419 1.00 67.00 79 ASN A CA 1
ATOM 630 C C . ASN A 1 79 ? -3.029 12.736 7.559 1.00 67.00 79 ASN A C 1
ATOM 632 O O . ASN A 1 79 ? -3.041 12.651 6.333 1.00 67.00 79 ASN A O 1
ATOM 636 N N . ARG A 1 80 ? -2.248 13.605 8.202 1.00 71.50 80 ARG A N 1
ATOM 637 C CA . ARG A 1 80 ? -1.372 14.554 7.523 1.00 71.50 80 ARG A CA 1
ATOM 638 C C . ARG A 1 80 ? -0.230 13.859 6.773 1.00 71.50 80 ARG A C 1
ATOM 640 O O . ARG A 1 80 ? -0.022 14.152 5.598 1.00 71.50 80 ARG A O 1
ATOM 647 N N . LEU A 1 81 ? 0.438 12.887 7.398 1.00 69.94 81 LEU A N 1
ATOM 648 C CA . LEU A 1 81 ? 1.474 12.065 6.757 1.00 69.94 81 LEU A CA 1
ATOM 649 C C . LEU A 1 81 ? 0.919 11.255 5.582 1.00 69.94 81 LEU A C 1
ATOM 651 O O . LEU A 1 81 ? 1.531 11.194 4.518 1.00 69.94 81 LEU A O 1
ATOM 655 N N . GLN A 1 82 ? -0.260 10.660 5.743 1.00 65.19 82 GLN A N 1
ATOM 656 C CA . GLN A 1 82 ? -0.896 9.841 4.717 1.00 65.19 82 GLN A CA 1
ATOM 657 C C . GLN A 1 82 ? -1.326 10.694 3.513 1.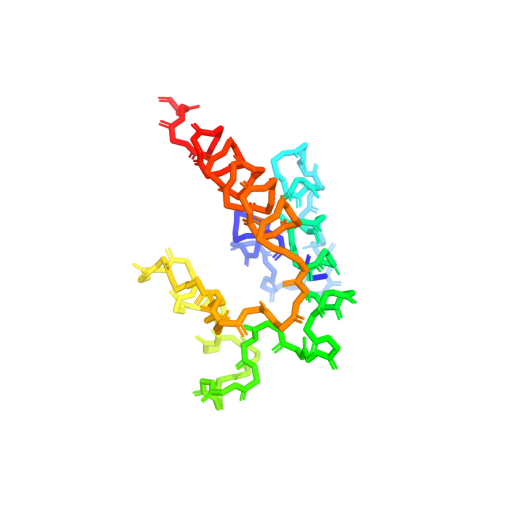00 65.19 82 GLN A C 1
ATOM 659 O O . GLN A 1 82 ? -1.122 10.286 2.370 1.00 65.19 82 GLN A O 1
ATOM 664 N N . VAL A 1 83 ? -1.833 11.909 3.747 1.00 67.00 83 VAL A N 1
ATOM 665 C CA . VAL A 1 83 ? -2.132 12.893 2.692 1.00 67.00 83 VAL A CA 1
ATOM 666 C C . VAL A 1 83 ? -0.863 13.347 1.968 1.00 67.00 83 VAL A C 1
ATOM 668 O O . VAL A 1 83 ? -0.860 13.383 0.740 1.00 67.00 83 VAL A O 1
ATOM 671 N N . GLU A 1 84 ? 0.228 13.646 2.677 1.00 70.12 84 GLU A N 1
ATOM 672 C CA . GLU A 1 84 ? 1.498 14.052 2.052 1.00 70.12 84 GLU A CA 1
ATOM 673 C C . GLU A 1 84 ? 2.129 12.932 1.214 1.00 70.12 84 GLU A C 1
ATOM 675 O O . GLU A 1 84 ? 2.619 13.183 0.109 1.00 70.12 84 GLU A O 1
ATOM 680 N N . ILE A 1 85 ? 2.074 11.690 1.705 1.00 64.19 85 ILE A N 1
ATOM 681 C CA . ILE A 1 85 ? 2.527 10.501 0.975 1.00 64.19 85 ILE A CA 1
ATOM 682 C C . ILE A 1 85 ? 1.706 10.319 -0.307 1.00 64.19 85 ILE A C 1
ATOM 684 O O . ILE A 1 85 ? 2.277 10.101 -1.375 1.00 64.19 85 ILE A O 1
ATOM 688 N N . LEU A 1 86 ? 0.380 10.467 -0.232 1.00 61.84 86 LEU A N 1
ATOM 689 C CA . LEU A 1 86 ? -0.511 10.345 -1.388 1.00 61.84 86 LEU A CA 1
ATOM 690 C C . LEU A 1 86 ? -0.346 11.500 -2.391 1.00 61.84 86 LEU A C 1
ATOM 692 O O . LEU A 1 86 ? -0.373 11.263 -3.595 1.00 61.84 86 LEU A O 1
ATOM 696 N N . ALA A 1 87 ? -0.126 12.734 -1.929 1.00 58.38 87 ALA A N 1
ATOM 697 C CA . ALA A 1 87 ? 0.070 13.903 -2.793 1.00 58.38 87 ALA A CA 1
ATOM 698 C C . ALA A 1 87 ? 1.378 13.837 -3.603 1.00 58.38 87 ALA A C 1
ATOM 700 O O . ALA A 1 87 ? 1.464 14.377 -4.708 1.00 58.38 87 ALA A O 1
ATOM 701 N N . LYS A 1 88 ? 2.400 13.152 -3.077 1.00 57.09 88 LYS A N 1
ATOM 702 C CA . LYS A 1 88 ? 3.662 12.894 -3.788 1.00 57.09 88 LYS A CA 1
ATOM 703 C C . LYS A 1 88 ? 3.549 11.791 -4.850 1.00 57.09 88 LYS A C 1
ATOM 705 O O . LYS A 1 88 ? 4.461 11.671 -5.658 1.00 57.09 88 LYS A O 1
ATOM 710 N N . GLN A 1 89 ? 2.447 11.035 -4.891 1.00 48.88 89 GLN A N 1
ATOM 711 C CA . GLN A 1 89 ? 2.188 9.993 -5.899 1.00 48.88 89 GLN A CA 1
ATOM 712 C C . GLN A 1 89 ? 1.433 10.495 -7.146 1.00 48.88 89 GLN A C 1
ATOM 714 O O . GLN A 1 89 ? 1.252 9.726 -8.084 1.00 48.88 89 GLN A O 1
ATOM 719 N N . THR A 1 90 ? 0.971 11.753 -7.172 1.00 45.88 90 THR A N 1
ATOM 720 C CA . THR A 1 90 ? 0.185 12.338 -8.285 1.00 45.88 90 THR A CA 1
ATOM 721 C C . THR A 1 90 ? 0.938 13.369 -9.130 1.00 45.88 90 THR A C 1
ATOM 723 O O . THR A 1 90 ? 0.335 13.989 -10.000 1.00 45.88 90 THR A O 1
ATOM 726 N N . LYS A 1 91 ? 2.231 13.591 -8.873 1.00 40.97 91 LYS A N 1
ATOM 727 C CA . LYS A 1 91 ? 3.088 14.418 -9.733 1.00 40.97 91 LYS A CA 1
ATOM 728 C C . LYS A 1 91 ? 3.908 13.508 -10.643 1.00 40.97 91 LYS A C 1
ATOM 730 O O . LYS A 1 91 ? 5.059 13.220 -10.326 1.00 40.97 91 LYS A O 1
ATOM 735 N N . ASP A 1 92 ? 3.266 13.068 -11.717 1.00 42.94 92 ASP A N 1
ATOM 736 C CA . ASP A 1 92 ? 3.933 12.721 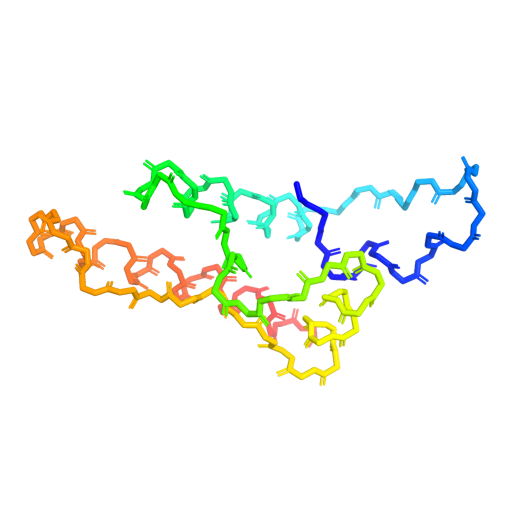-12.975 1.00 42.94 92 ASP A CA 1
ATOM 737 C C . ASP A 1 92 ? 3.833 13.932 -13.915 1.00 42.94 92 ASP A C 1
ATOM 739 O O . ASP A 1 92 ? 2.749 14.567 -13.932 1.00 42.94 92 ASP A O 1
#

Foldseek 3Di:
DWDLVQVPPPPDPPPRDDDDPLRVLVVVLQVVCCVQVVDRQCVVVPDDDPRVSCCCNPVVDGGDDDPRPDDPVVVVVNVVSVVVSVVVVPDD

Secondary structure (DSSP, 8-state):
---TTGGGGTTSTT-PPPP-HHHHHHHHHHHHHHHHHSS-TTGGG---HHHHHHHHHHH---------SS-HHHHHHHHHHHHHHHHTTS--

=== Feature glossary ===
The record interleaves many kinds of information about one protein. Here is each kind framed as the question it answers.

Q: What known structures does this most resemble?
A: Structural nearest neighbors (via Foldseek easy-search vs the PDB). Reported per hit: target PDB id, E-value, and alignment TM-score. A TM-score above ~0.5 is the conventional threshold for 'same fold'.

Q: Where is each backbone atom in 3D?
A: The mmCIF table is the protein's shape written out atom by atom. For each backbone N, Cα, C, and carbonyl O, it records an (x, y, z) coordinate triple in Å plus the residue type, chain letter, and residue number.

Q: What are the backbone torsion angles?
A: The φ/ψ torsion pair specifies the backbone conformation at each residue. φ rotates about the N–Cα bond, ψ about the Cα–C bond. Steric clashes forbid most of the (φ, ψ) plane — the allowed regions (α-helix basin, β-sheet basin, left-handed helix) are the Ramachandran-allowed regions.

Q: Which residues are buried vs exposed?
A: Solvent-accessible surface area (SASA) is the area in Å² traced out by the centre of a 1.4 Å probe sphere (a water molecule) rolled over the protein's van der Waals surface (Shrake–Rupley / Lee–Richards construction). Buried residues have near-zero SASA; fully exposed residues can exceed 200 Å². The total SASA scales roughly with the number of surface residues.

Q: How confident is the AlphaFold model at each residue?
A: pLDDT is the predicted lDDT-Cα score: AlphaFold's confidence that the local environment of each residue (all inter-atomic distances within 15 Å) is correctly placed. It is a per-residue number between 0 and 100, with higher meaning more reliable.

Q: What does the local fold look like, residue by residue?
A: 3Di is Foldseek's structural alphabet. Each residue is assigned one of twenty discrete states based on how its Cα sits relative to its spatial (not sequential) neighbors. Aligning 3Di strings finds structural homologs roughly as well as full 3D superposition, but orders of magnitude faster.

Q: How big and how compact is the whole molecule?
A: Radius of gyration (Rg) is the root-mean-square distance of Cα atoms from their centroid — a single number for overall size and compactness. A globular domain of N residues has Rg ≈ 2.2·N^0.38 Å; an extended or disordered chain has a much larger Rg. The Cα contact count is the number of residue pairs whose Cα atoms are within 8 Å and are more than four positions apart in sequence — a standard proxy for tertiary packing density. The bounding box is the smallest axis-aligned box enclosing all Cα atoms.

Q: Which residues are in helices, strands, or loops?
A: DSSP 8-state secondary structure assigns each residue one of H (α-helix), G (3₁₀-helix), I (π-helix), E (extended β-strand), B (isolated β-bridge), T (hydrogen-bonded turn), S (bend), or '-' (coil). The assignment is computed from backbone hydrogen-bond geometry via the Kabsch–Sander algorithm.

Q: How mobile is each atom in the crystal?
A: Crystallographic B-factors measure how much each atom's electron density is smeared out, in Å². They rise in mobile loops and surface residues and fall in the buried interior. In AlphaFold models this column is repurposed to hold pLDDT instead.

Q: What if only a Cα trace is available?
A: P-SEA three-state annotation labels each residue as helix, strand, or coil based purely on the geometry of the Cα trace. It serves as a fallback when the full backbone (and thus DSSP) is unavailable.

Q: What family and function is it annotated with?
A: Database cross-references. InterPro integrates a dozen domain/family signature databases into unified entries with residue-range hits. GO terms attach function/process/location labels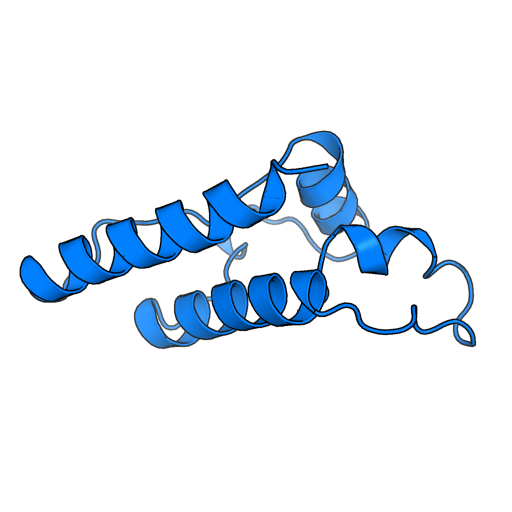 with evidence codes. CATH codes position the fold in a four-level structural taxonomy. Organism is the NCBI-taxonomy species name.

Q: Are the domains correctly placed relative to each other?
A: Predicted Aligned Error (PAE) is an AlphaFold confidence matrix: entry (i, j) is the expected error in the position of residue j, in ångströms, when the prediction is superimposed on the true structure at residue i. Low PAE within a block of residues means that block is internally rigid and well-predicted; high PAE between two blocks means their relative placement is uncertain even if each block individually is confident.

Q: What do the diagnostic plots show?
A: Three diagnostic plots accompany the record. The Cα contact map visualizes the tertiary structure as a 2D adjacency matrix (8 Å cutoff, sequence-local contacts suppressed). The Ramachandran plot shows the distribution of backbone (φ, ψ) torsions, with points in the α and β basins reflecting secondary structure content. The PAE plot shows AlphaFold's inter-residue confidence as a color matrix.

Q: What is the amino-acid chain?
A: Primary structure: the covalent order of the twenty standard amino acids along the backbone. Two proteins with the same sequence will (almost always) fold to the same structure; two with 30% identity often share a fold but not the details.

Q: What do the rendered images show?
A: The six renders are orthographic views along the three Cartesian axes in both directions. Representation (cartoon, sticks, or surface) and color scheme (sequence-rainbow or by-chain) vary across proteins so the training set covers all the common visualization conventions.